Protein AF-A0A0M3JB71-F1 (afdb_monomer_lite)

Radius of gyration: 23.52 Å; chains: 1; bounding box: 77×30×54 Å

pLDDT: mean 71.46, std 18.16, range [31.09, 92.94]

Sequence (175 aa):
MFCFSTLTVLAIFLLNMTLLSSIHAIGSSQIPFEIIDSTHDIYQLIVRPESLTIFQVCVAVNIRNRQITAKVDSKSREESSNSTMKYVCKPFWEDGGLGLGLHRQEAGPWQTRIKLSGRNILAISTQVRMNYTDRQNPHHQLLYDYAVLRRYTPGTKYVCVKGADSGWFVLFEYQ

Structure (mmCIF, N/CA/C/O backbone):
data_AF-A0A0M3JB71-F1
#
_entry.id   AF-A0A0M3JB71-F1
#
loop_
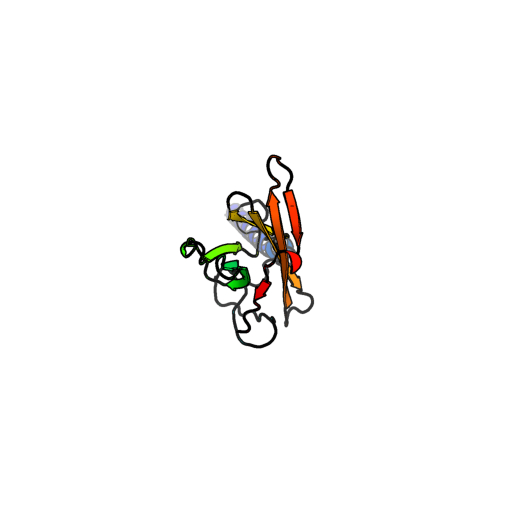_atom_site.group_PDB
_atom_site.id
_atom_site.type_symbol
_atom_site.label_atom_id
_atom_site.label_alt_id
_atom_site.label_comp_id
_atom_site.label_asym_id
_atom_site.label_entity_id
_atom_site.label_seq_id
_atom_site.pdbx_PDB_ins_code
_atom_site.Cartn_x
_atom_site.Cartn_y
_atom_site.Cartn_z
_atom_site.occupancy
_atom_site.B_iso_or_equiv
_atom_site.auth_seq_id
_atom_site.auth_comp_id
_atom_site.auth_asym_id
_atom_site.auth_atom_id
_atom_site.pdbx_PDB_model_num
ATOM 1 N N . MET A 1 1 ? 61.851 8.890 -23.350 1.00 61.34 1 MET A N 1
ATOM 2 C CA . MET A 1 1 ? 60.743 8.762 -24.328 1.00 61.34 1 MET A CA 1
ATOM 3 C C . MET A 1 1 ? 60.042 7.408 -24.245 1.00 61.34 1 MET A C 1
ATOM 5 O O . MET A 1 1 ? 58.827 7.409 -24.124 1.00 61.34 1 MET A O 1
ATOM 9 N N . PHE A 1 2 ? 60.766 6.281 -24.200 1.00 68.00 2 PHE A N 1
ATOM 10 C CA . PHE A 1 2 ? 60.169 4.936 -24.087 1.00 68.00 2 PHE A CA 1
ATOM 11 C C . PHE A 1 2 ? 59.303 4.702 -22.831 1.00 68.00 2 PHE A C 1
ATOM 13 O O . PHE A 1 2 ? 58.263 4.068 -22.923 1.00 68.00 2 PHE A O 1
ATOM 20 N N . CYS A 1 3 ? 59.670 5.250 -21.665 1.00 74.06 3 CYS A N 1
ATOM 21 C CA . CYS A 1 3 ? 58.869 5.064 -20.443 1.00 74.06 3 CYS A CA 1
ATOM 22 C C . CYS A 1 3 ? 57.497 5.753 -20.502 1.00 74.06 3 CYS A C 1
ATOM 24 O O . CYS A 1 3 ? 56.534 5.276 -19.913 1.00 74.06 3 CYS A O 1
ATOM 26 N N . PHE A 1 4 ? 57.397 6.876 -21.219 1.00 79.25 4 PHE A N 1
ATOM 27 C CA . PHE A 1 4 ? 56.120 7.566 -21.394 1.00 79.25 4 PHE A CA 1
ATOM 28 C C . PHE A 1 4 ? 55.218 6.808 -22.369 1.00 79.25 4 PHE A C 1
ATOM 30 O O . PHE A 1 4 ? 54.021 6.694 -22.117 1.00 79.25 4 PHE A O 1
ATOM 37 N N . SER A 1 5 ? 55.771 6.221 -23.437 1.00 82.62 5 SER A N 1
ATOM 38 C CA . SER A 1 5 ? 54.974 5.408 -24.360 1.00 82.62 5 SER A CA 1
ATOM 39 C C . SER A 1 5 ? 54.490 4.111 -23.706 1.00 82.62 5 SER A C 1
ATOM 41 O O . SER A 1 5 ? 53.326 3.760 -23.878 1.00 82.62 5 SER A O 1
ATOM 43 N N . THR A 1 6 ? 55.311 3.444 -22.88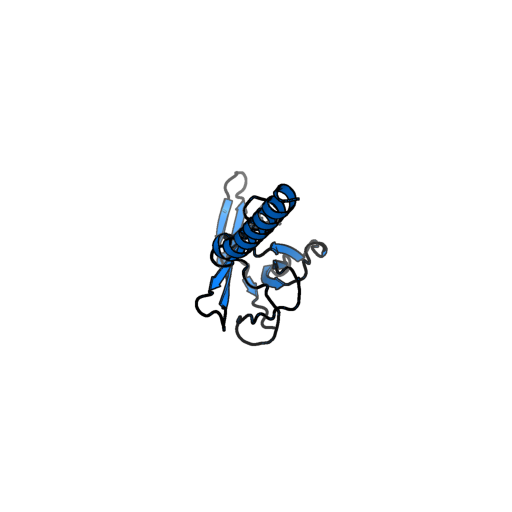6 1.00 86.06 6 THR A N 1
ATOM 44 C CA . THR A 1 6 ? 54.886 2.236 -22.154 1.00 86.06 6 THR A CA 1
ATOM 45 C C . THR A 1 6 ? 53.811 2.529 -21.108 1.00 86.06 6 THR A C 1
ATOM 47 O O . THR A 1 6 ? 52.832 1.789 -21.033 1.00 86.06 6 THR A O 1
ATOM 50 N N . LEU A 1 7 ? 53.929 3.631 -20.358 1.00 87.25 7 LEU A N 1
ATOM 51 C CA . LEU A 1 7 ? 52.885 4.089 -19.430 1.00 87.25 7 LEU A CA 1
ATOM 52 C C . LEU A 1 7 ? 51.566 4.390 -20.152 1.00 87.25 7 LEU A C 1
ATOM 54 O O . LEU A 1 7 ? 50.502 4.007 -19.672 1.00 87.25 7 LEU A O 1
ATOM 58 N N . THR A 1 8 ? 51.633 5.026 -21.324 1.00 87.31 8 THR A N 1
ATOM 59 C CA . THR A 1 8 ? 50.436 5.354 -22.115 1.00 87.31 8 THR A CA 1
ATOM 60 C C . THR A 1 8 ? 49.732 4.090 -22.616 1.00 87.31 8 THR A C 1
ATOM 62 O O . THR A 1 8 ? 48.515 3.974 -22.501 1.00 87.31 8 THR A O 1
ATOM 65 N N . VAL A 1 9 ? 50.488 3.106 -23.113 1.00 91.69 9 VAL A N 1
ATOM 66 C CA . VAL A 1 9 ? 49.932 1.819 -23.565 1.00 91.69 9 VAL A CA 1
ATOM 67 C C . VAL A 1 9 ? 49.317 1.042 -22.401 1.00 91.69 9 VAL A C 1
ATOM 69 O O . VAL A 1 9 ? 48.222 0.503 -22.545 1.00 91.69 9 VAL A O 1
ATOM 72 N N . LEU A 1 10 ? 49.968 1.033 -21.233 1.00 91.19 10 LEU A N 1
ATOM 73 C CA . LEU A 1 10 ? 49.429 0.397 -20.030 1.00 91.19 10 LEU A CA 1
ATOM 74 C C . LEU A 1 10 ? 48.121 1.066 -19.580 1.00 91.19 10 LEU A C 1
ATOM 76 O O . LEU A 1 10 ? 47.158 0.373 -19.266 1.00 91.19 10 LEU A O 1
ATOM 80 N N . ALA A 1 11 ? 48.058 2.401 -19.602 1.00 89.38 11 ALA A N 1
ATOM 81 C CA . ALA A 1 11 ? 46.851 3.148 -19.256 1.00 89.38 11 ALA A CA 1
ATOM 82 C C . ALA A 1 11 ? 45.689 2.844 -20.218 1.00 89.38 11 ALA A C 1
ATOM 84 O O . ALA A 1 11 ? 44.576 2.582 -19.767 1.00 89.38 11 ALA A O 1
ATOM 85 N N . ILE A 1 12 ? 45.948 2.805 -21.530 1.00 89.06 12 ILE A N 1
ATOM 86 C CA . ILE A 1 12 ? 44.937 2.441 -22.538 1.00 89.06 12 ILE A CA 1
ATOM 87 C C . ILE A 1 12 ? 44.478 0.990 -22.351 1.00 89.06 12 ILE A C 1
ATOM 89 O O . ILE A 1 12 ? 43.286 0.706 -22.443 1.00 89.06 12 ILE A O 1
ATOM 93 N N . PHE A 1 13 ? 45.398 0.070 -22.056 1.00 91.62 13 PHE A N 1
ATOM 94 C CA . PHE A 1 13 ? 45.061 -1.328 -21.802 1.00 91.62 13 PHE A CA 1
ATOM 95 C C . 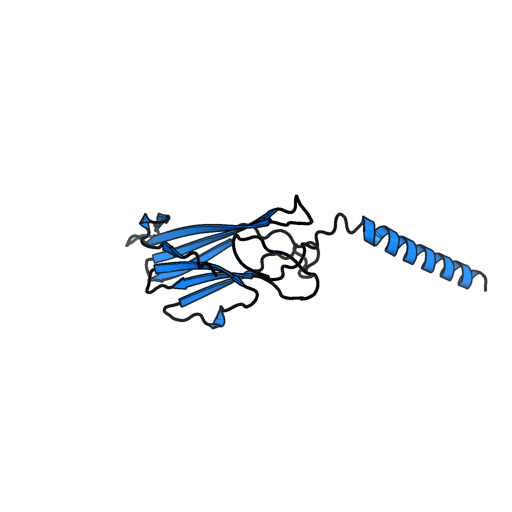PHE A 1 13 ? 44.183 -1.483 -20.554 1.00 91.62 13 PHE A C 1
ATOM 97 O O . PHE A 1 13 ? 43.162 -2.164 -20.606 1.00 91.62 13 PHE A O 1
ATOM 104 N N . LEU A 1 14 ? 44.520 -0.800 -19.455 1.00 87.19 14 LEU A N 1
ATOM 105 C CA . LEU A 1 14 ? 43.723 -0.807 -18.225 1.00 87.19 14 LEU A CA 1
ATOM 106 C C . LEU A 1 14 ? 42.339 -0.181 -18.433 1.00 87.19 14 LEU A C 1
ATOM 108 O O . LEU A 1 14 ? 41.349 -0.739 -17.964 1.00 87.19 14 LEU A O 1
ATOM 112 N N . LEU A 1 15 ? 42.239 0.926 -19.173 1.00 83.81 15 LEU A N 1
ATOM 113 C CA . LEU A 1 15 ? 40.953 1.536 -19.526 1.00 83.81 15 LEU A CA 1
ATOM 114 C C . LEU A 1 15 ? 40.094 0.598 -20.384 1.00 83.81 15 LEU A C 1
ATOM 116 O O . LEU A 1 15 ? 38.917 0.413 -20.084 1.00 83.81 15 LEU A O 1
ATOM 120 N N . ASN A 1 16 ? 40.678 -0.056 -21.391 1.00 82.38 16 ASN A N 1
ATOM 121 C CA . ASN A 1 16 ? 39.968 -1.035 -22.219 1.00 82.38 16 ASN A CA 1
ATOM 122 C C . ASN A 1 16 ? 39.534 -2.267 -21.420 1.00 82.38 16 ASN A C 1
ATOM 124 O O . ASN A 1 16 ? 38.415 -2.735 -21.591 1.00 82.38 16 ASN A O 1
ATOM 128 N N . MET A 1 17 ? 40.367 -2.763 -20.503 1.00 80.50 17 MET A N 1
ATOM 129 C CA . MET A 1 17 ? 39.986 -3.852 -19.601 1.00 80.50 17 MET A CA 1
ATOM 130 C C . MET A 1 17 ? 38.888 -3.425 -18.625 1.00 80.50 17 MET A C 1
ATOM 132 O O . MET A 1 17 ? 38.002 -4.220 -18.330 1.00 80.50 17 MET A O 1
ATOM 136 N N . THR A 1 18 ? 38.890 -2.172 -18.165 1.00 76.06 18 THR A N 1
ATOM 137 C CA . THR A 1 18 ? 37.818 -1.604 -17.330 1.00 76.06 18 THR A CA 1
ATOM 138 C C . THR A 1 18 ? 36.510 -1.481 -18.120 1.00 76.06 18 THR A C 1
ATOM 140 O O . THR A 1 18 ? 35.450 -1.786 -17.590 1.00 76.06 18 THR A O 1
ATOM 143 N N . LEU A 1 19 ? 36.573 -1.120 -19.405 1.00 69.69 19 LEU A N 1
ATOM 144 C CA . LEU A 1 19 ? 35.422 -1.093 -20.318 1.00 69.69 19 LEU A CA 1
ATOM 145 C C . LEU A 1 19 ? 34.906 -2.497 -20.684 1.00 69.69 19 LEU A C 1
ATOM 147 O O . LEU A 1 19 ? 33.700 -2.704 -20.753 1.00 69.69 19 LEU A O 1
ATOM 151 N N . LEU A 1 20 ? 35.787 -3.481 -20.895 1.00 67.88 20 LEU A N 1
ATOM 152 C CA . LEU A 1 20 ? 35.378 -4.868 -21.161 1.00 67.88 20 LEU A CA 1
ATOM 153 C C . LEU A 1 20 ? 34.810 -5.552 -19.911 1.00 67.88 20 LEU A C 1
ATOM 155 O O . LEU A 1 20 ? 33.864 -6.340 -20.003 1.00 67.88 20 LEU A O 1
ATOM 159 N N . SER A 1 21 ? 35.395 -5.261 -18.747 1.00 63.91 21 SER A N 1
ATOM 160 C CA . SER A 1 21 ? 34.939 -5.796 -17.466 1.00 63.91 21 SER A CA 1
ATOM 161 C C . SER A 1 21 ? 33.730 -5.056 -16.921 1.00 63.91 21 SER A C 1
ATOM 163 O O . SER A 1 21 ? 32.959 -5.694 -16.228 1.00 63.91 21 SER A O 1
ATOM 165 N N . SER A 1 22 ? 33.470 -3.788 -17.251 1.00 57.88 22 SER A N 1
ATOM 166 C CA . SER A 1 22 ? 32.246 -3.117 -16.793 1.00 57.88 22 SER A CA 1
ATOM 167 C C . SER A 1 22 ? 30.996 -3.822 -17.322 1.00 57.88 22 SER A C 1
ATOM 169 O O . SER A 1 22 ? 30.043 -4.006 -16.578 1.00 57.88 22 SER A O 1
ATOM 171 N N . ILE A 1 23 ? 31.034 -4.343 -18.549 1.00 52.41 23 ILE A N 1
ATOM 172 C CA . ILE A 1 23 ? 29.910 -5.070 -19.156 1.00 52.41 23 ILE A CA 1
ATOM 173 C C . ILE A 1 23 ? 29.701 -6.462 -18.513 1.00 52.41 23 ILE A C 1
ATOM 175 O O . ILE A 1 23 ? 28.588 -6.977 -18.529 1.00 52.41 23 ILE A O 1
ATOM 179 N N . HIS A 1 24 ? 30.741 -7.066 -17.920 1.00 46.97 24 HIS A N 1
ATOM 180 C CA . HIS A 1 24 ? 30.679 -8.415 -17.324 1.00 46.97 24 HIS A CA 1
ATOM 181 C C . HIS A 1 24 ? 30.674 -8.436 -15.782 1.00 46.97 24 HIS A C 1
ATOM 183 O O . HIS A 1 24 ? 30.155 -9.378 -15.189 1.00 46.97 24 HIS A O 1
ATOM 189 N N . ALA A 1 25 ? 31.224 -7.413 -15.123 1.00 42.84 25 ALA A N 1
ATOM 190 C CA . ALA A 1 25 ? 31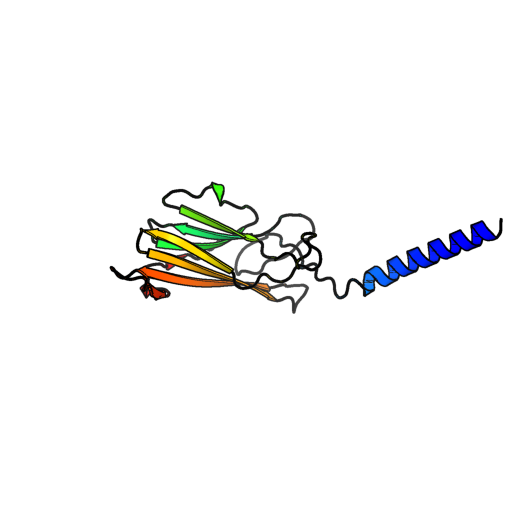.173 -7.191 -13.677 1.00 42.84 25 ALA A CA 1
ATOM 191 C C . ALA A 1 25 ? 29.843 -6.547 -13.263 1.00 42.84 25 ALA A C 1
ATOM 193 O O . ALA A 1 25 ? 29.351 -6.802 -12.166 1.00 42.84 25 ALA A O 1
ATOM 194 N N . ILE A 1 26 ? 29.209 -5.793 -14.170 1.00 47.25 26 ILE A N 1
ATOM 195 C CA . ILE A 1 26 ? 27.773 -5.510 -14.119 1.00 47.25 26 ILE A CA 1
ATOM 196 C C . ILE A 1 26 ? 27.073 -6.748 -14.693 1.00 47.25 26 ILE A C 1
ATOM 198 O O . ILE A 1 26 ? 26.586 -6.757 -15.822 1.00 47.25 26 ILE A O 1
ATOM 202 N N . GLY A 1 27 ? 27.092 -7.849 -13.937 1.00 38.62 27 GLY A N 1
ATOM 203 C CA . GLY A 1 27 ? 26.291 -9.026 -14.264 1.00 38.62 27 GLY A CA 1
ATOM 204 C C . GLY A 1 27 ? 24.847 -8.610 -14.547 1.00 38.62 27 GLY A C 1
ATOM 205 O O . GLY A 1 27 ? 24.366 -7.679 -13.906 1.00 38.62 27 GLY A O 1
ATOM 206 N N . SER A 1 28 ? 24.211 -9.264 -15.537 1.00 37.31 28 SER A N 1
ATOM 207 C CA . SER A 1 28 ? 22.815 -9.083 -15.980 1.00 37.31 28 SER A CA 1
ATOM 208 C C . SER A 1 28 ? 22.180 -7.821 -15.410 1.00 37.31 28 SER A C 1
ATOM 210 O O . SER A 1 28 ? 21.568 -7.929 -14.352 1.00 37.31 28 SER A O 1
ATOM 212 N N . SER A 1 29 ? 22.361 -6.674 -16.081 1.00 38.69 29 SER A N 1
ATOM 213 C CA . SER A 1 29 ? 21.773 -5.376 -15.725 1.00 38.69 29 SER A CA 1
ATOM 214 C C . SER A 1 29 ? 20.499 -5.546 -14.893 1.00 38.69 29 SER A C 1
ATOM 216 O O . SER A 1 29 ? 19.409 -5.746 -15.424 1.00 38.69 29 SER A O 1
ATOM 218 N N . GLN A 1 30 ? 20.648 -5.502 -13.567 1.00 41.91 30 GLN A N 1
ATOM 219 C CA . GLN A 1 30 ? 19.536 -5.394 -12.628 1.00 41.91 30 GLN A CA 1
ATOM 220 C C . GLN A 1 30 ? 19.134 -3.921 -12.543 1.00 41.91 30 GLN A C 1
ATOM 222 O O . GLN A 1 30 ? 18.874 -3.395 -11.467 1.00 41.91 30 GLN A O 1
ATOM 227 N N . ILE A 1 31 ? 19.166 -3.224 -13.680 1.00 42.03 31 ILE A N 1
ATOM 228 C CA . ILE A 1 31 ? 18.457 -1.974 -13.860 1.00 42.03 31 ILE A CA 1
ATOM 229 C C . ILE A 1 31 ? 17.083 -2.430 -14.340 1.00 42.03 31 ILE A C 1
ATOM 231 O O . ILE A 1 31 ? 16.912 -2.689 -15.535 1.00 42.03 31 ILE A O 1
ATOM 235 N N . PRO A 1 32 ? 16.127 -2.655 -13.425 1.00 41.88 32 PRO A N 1
ATOM 236 C CA . PRO A 1 32 ? 14.762 -2.875 -13.839 1.00 41.88 32 PRO A CA 1
ATOM 237 C C . PRO A 1 32 ? 14.342 -1.654 -14.645 1.00 41.88 32 PRO A C 1
ATOM 239 O O . PRO A 1 32 ? 14.629 -0.512 -14.280 1.00 41.88 32 PRO A O 1
ATOM 242 N N . PHE A 1 33 ? 13.732 -1.917 -15.785 1.00 44.22 33 PHE A N 1
ATOM 243 C CA . PHE A 1 33 ? 13.268 -0.875 -16.674 1.00 44.22 33 PHE A CA 1
ATOM 244 C C . PHE A 1 33 ? 12.304 0.045 -15.903 1.00 44.22 33 PHE A C 1
ATOM 246 O O . PHE A 1 33 ? 11.419 -0.403 -15.168 1.00 44.22 33 PHE A O 1
ATOM 253 N N . GLU A 1 34 ? 12.539 1.350 -15.994 1.00 40.66 34 GLU A N 1
ATOM 254 C CA . GLU A 1 34 ? 11.723 2.338 -15.299 1.00 40.66 34 GLU A CA 1
ATOM 255 C C . GLU A 1 34 ? 10.415 2.517 -16.069 1.00 40.66 34 GLU A C 1
ATOM 257 O O . GLU A 1 34 ? 10.415 2.747 -17.270 1.00 40.66 34 GLU A O 1
ATOM 262 N N . ILE A 1 35 ? 9.305 2.321 -15.363 1.00 46.53 35 ILE A N 1
ATOM 263 C CA . ILE A 1 35 ? 7.925 2.310 -15.858 1.00 46.53 35 ILE A CA 1
ATOM 264 C C . ILE A 1 35 ? 7.630 3.563 -16.704 1.00 46.53 35 ILE A C 1
ATOM 266 O O . ILE A 1 35 ? 8.109 4.641 -16.392 1.00 46.53 35 ILE A O 1
ATOM 270 N N . ILE A 1 36 ? 6.816 3.466 -17.755 1.00 39.97 36 ILE A N 1
ATOM 271 C CA . ILE A 1 36 ? 6.124 4.635 -18.318 1.00 39.97 36 ILE A CA 1
ATOM 272 C C . ILE A 1 36 ? 4.649 4.271 -18.448 1.00 39.97 36 ILE A C 1
ATOM 274 O O . ILE A 1 36 ? 4.294 3.132 -18.727 1.00 39.97 36 ILE A O 1
ATOM 278 N N . ASP A 1 37 ? 3.790 5.232 -18.146 1.00 41.91 37 ASP A N 1
ATOM 279 C CA . ASP A 1 37 ? 2.348 5.106 -18.285 1.00 41.91 37 ASP A CA 1
ATOM 280 C C . ASP A 1 37 ? 1.961 5.208 -19.767 1.00 41.91 37 ASP A C 1
ATOM 282 O O . ASP A 1 37 ? 2.226 6.225 -20.414 1.00 41.91 37 ASP A O 1
ATOM 286 N N . SER A 1 38 ? 1.327 4.164 -20.303 1.00 34.03 38 SER A N 1
ATOM 287 C CA . SER A 1 38 ? 0.380 4.344 -21.398 1.00 34.03 38 SER A CA 1
ATOM 288 C C . SER A 1 38 ? -0.666 3.230 -21.444 1.00 34.03 38 SER A C 1
ATOM 290 O O . SER A 1 38 ? -0.362 2.095 -21.810 1.00 34.03 38 SER A O 1
ATOM 292 N N . THR A 1 39 ? -1.901 3.665 -21.188 1.00 32.44 39 THR A N 1
ATOM 293 C CA . THR A 1 39 ? -3.178 3.248 -21.791 1.00 32.44 39 THR A CA 1
ATOM 294 C C . THR A 1 39 ? -3.759 1.877 -21.448 1.00 32.44 39 THR A C 1
ATOM 296 O O . THR A 1 39 ? -3.301 0.861 -21.950 1.00 32.44 39 THR A O 1
ATOM 299 N N . HIS A 1 40 ? -4.866 1.974 -20.700 1.00 37.12 40 HIS A N 1
ATOM 300 C CA . HIS A 1 40 ? -6.141 1.251 -20.781 1.00 37.12 40 HIS A CA 1
ATOM 301 C C . HIS A 1 40 ? -6.144 -0.281 -20.874 1.00 37.12 40 HIS A C 1
ATOM 303 O O . HIS A 1 40 ? -5.593 -0.891 -21.781 1.00 37.12 40 HIS A O 1
ATOM 309 N N . ASP A 1 41 ? -6.968 -0.834 -19.981 1.00 39.94 41 ASP A N 1
ATOM 310 C CA . ASP A 1 41 ? -7.533 -2.178 -19.997 1.00 39.94 41 ASP A CA 1
ATOM 311 C C . ASP A 1 41 ? -6.536 -3.310 -19.701 1.00 39.94 41 ASP A C 1
ATOM 313 O O . ASP A 1 41 ? -5.810 -3.793 -20.561 1.00 39.94 41 ASP A O 1
ATOM 317 N N . ILE A 1 42 ? -6.602 -3.802 -18.450 1.00 35.25 42 ILE A N 1
ATOM 318 C CA . ILE A 1 42 ? -5.711 -4.797 -17.818 1.00 35.25 42 ILE A CA 1
ATOM 319 C C . ILE A 1 42 ? -4.390 -4.137 -17.384 1.00 35.25 42 ILE A C 1
ATOM 321 O O . ILE A 1 42 ? -3.816 -3.355 -18.124 1.00 35.25 42 ILE A O 1
ATOM 325 N N . TYR A 1 43 ? -3.897 -4.415 -16.167 1.00 41.28 43 TYR A N 1
ATOM 326 C CA . TYR A 1 43 ? -2.622 -3.876 -15.653 1.00 41.28 43 TYR A CA 1
ATOM 327 C C . TYR A 1 43 ? -1.404 -4.430 -16.441 1.00 41.28 43 TYR A C 1
ATOM 329 O O . TYR A 1 43 ? -0.570 -5.146 -15.891 1.00 41.28 43 TYR A O 1
ATOM 337 N N . GLN A 1 44 ? -1.306 -4.159 -17.742 1.00 34.31 44 GLN A N 1
ATOM 338 C CA . GLN A 1 44 ? -0.112 -4.345 -18.559 1.00 34.31 44 GLN A CA 1
ATOM 339 C C . GLN A 1 44 ? 0.561 -2.979 -18.692 1.00 34.31 44 GLN A C 1
ATOM 341 O O . GLN A 1 44 ? 0.006 -2.039 -19.248 1.00 34.31 44 GLN A O 1
ATOM 346 N N . LEU A 1 45 ? 1.744 -2.855 -18.096 1.00 43.66 45 LEU A N 1
ATOM 347 C CA . LEU A 1 45 ? 2.448 -1.590 -17.921 1.00 43.66 45 LEU A CA 1
ATOM 348 C C . LEU A 1 45 ? 3.615 -1.552 -18.921 1.00 43.66 45 LEU A C 1
ATOM 350 O O . LEU A 1 45 ? 4.644 -2.191 -18.700 1.00 43.66 45 LEU A O 1
ATOM 354 N N . ILE A 1 46 ? 3.429 -0.872 -20.054 1.00 37.12 46 ILE A N 1
ATOM 355 C CA . ILE A 1 46 ? 4.393 -0.842 -21.167 1.00 37.12 46 ILE A CA 1
ATOM 356 C C . ILE A 1 46 ? 5.453 0.234 -20.923 1.00 37.12 46 ILE A C 1
ATOM 358 O O . ILE A 1 46 ? 5.138 1.404 -20.755 1.00 37.12 46 ILE A O 1
ATOM 362 N N . VAL A 1 47 ? 6.731 -0.137 -20.968 1.00 38.47 47 VAL A N 1
ATOM 363 C CA . VAL A 1 47 ? 7.842 0.769 -20.645 1.00 38.47 47 VAL A CA 1
ATOM 364 C C . VAL A 1 47 ? 8.474 1.381 -21.896 1.00 38.47 47 VAL A C 1
ATOM 366 O O . VAL A 1 47 ? 8.882 0.663 -22.807 1.00 38.47 47 VAL A O 1
ATOM 369 N N . ARG A 1 48 ? 8.600 2.715 -21.923 1.00 37.38 48 ARG A N 1
ATOM 370 C CA . ARG A 1 48 ? 9.443 3.467 -22.872 1.00 37.38 48 ARG A CA 1
ATOM 371 C C . ARG A 1 48 ? 10.614 4.131 -22.123 1.00 37.38 48 ARG A C 1
ATOM 373 O O . ARG A 1 48 ? 10.512 4.325 -20.921 1.00 37.38 48 ARG A O 1
ATOM 380 N N . PRO A 1 49 ? 11.731 4.488 -22.777 1.00 38.84 49 PRO A N 1
ATOM 381 C CA . PRO A 1 49 ? 12.986 4.808 -22.084 1.00 38.84 49 PRO A CA 1
ATOM 382 C C . PRO A 1 49 ? 13.177 6.292 -21.708 1.00 38.84 49 PRO A C 1
ATOM 384 O O . PRO A 1 49 ? 14.282 6.679 -21.341 1.00 38.84 49 PRO A O 1
ATOM 387 N N . GLU A 1 50 ? 12.165 7.154 -21.848 1.00 36.28 50 GLU A N 1
ATOM 388 C CA . GLU A 1 50 ? 12.392 8.608 -21.960 1.00 36.28 50 GLU A CA 1
ATOM 389 C C . GLU A 1 50 ? 12.137 9.456 -20.697 1.00 36.28 50 GLU A C 1
ATOM 391 O O . GLU A 1 50 ? 12.385 10.660 -20.742 1.00 36.28 50 GLU A O 1
ATOM 396 N N . SER A 1 51 ? 11.713 8.902 -19.552 1.00 39.50 51 SER A N 1
ATOM 397 C CA . SER A 1 51 ? 11.478 9.725 -18.348 1.00 39.50 51 SER A CA 1
ATOM 398 C C . SER A 1 51 ? 11.972 9.116 -17.033 1.00 39.50 51 SER A C 1
ATOM 400 O O . SER A 1 51 ? 11.483 8.078 -16.601 1.00 39.50 51 SER A O 1
ATOM 402 N N . LEU A 1 52 ? 12.857 9.856 -16.348 1.00 49.62 52 LEU A N 1
ATOM 403 C CA . LEU A 1 52 ? 13.380 9.666 -14.977 1.00 49.62 52 LEU A CA 1
ATOM 404 C C . LEU A 1 52 ? 12.304 9.828 -13.874 1.00 49.62 52 LEU A C 1
ATOM 406 O O . LEU A 1 52 ? 12.533 10.456 -12.838 1.00 49.62 52 LEU A O 1
ATOM 410 N N . THR A 1 53 ? 11.080 9.356 -14.090 1.00 53.50 53 THR A N 1
ATOM 411 C CA . THR A 1 53 ? 10.010 9.472 -13.092 1.00 53.50 53 THR A CA 1
ATOM 412 C C . THR A 1 53 ? 10.070 8.297 -12.126 1.00 53.50 53 THR A C 1
ATOM 414 O O . THR A 1 53 ? 9.899 7.149 -12.523 1.00 53.50 53 THR A O 1
ATOM 417 N N . ILE A 1 54 ? 10.287 8.574 -10.838 1.00 60.25 54 ILE A N 1
ATOM 418 C CA . ILE A 1 54 ? 10.266 7.547 -9.791 1.00 60.25 54 ILE A CA 1
ATOM 419 C C . ILE A 1 54 ? 8.812 7.159 -9.523 1.00 60.25 54 ILE A C 1
ATOM 421 O O . ILE A 1 54 ? 8.046 7.932 -8.948 1.00 60.25 54 ILE A O 1
ATOM 425 N N . PHE A 1 55 ? 8.439 5.945 -9.913 1.00 70.19 55 PHE A N 1
ATOM 426 C CA . PHE A 1 55 ? 7.131 5.388 -9.591 1.00 70.19 55 PHE A CA 1
ATOM 427 C C . PHE A 1 55 ? 7.077 4.958 -8.131 1.00 70.19 55 PHE A C 1
ATOM 429 O O . PHE A 1 55 ? 8.079 4.550 -7.532 1.00 70.19 55 PHE A O 1
ATOM 436 N N . GLN A 1 56 ? 5.883 5.040 -7.555 1.00 77.81 56 GLN A N 1
ATOM 437 C CA . GLN A 1 56 ? 5.602 4.659 -6.181 1.00 77.81 56 GLN A CA 1
ATOM 438 C C . GLN A 1 56 ? 4.264 3.920 -6.111 1.00 77.81 56 GLN A C 1
ATOM 440 O O . GLN A 1 56 ? 3.331 4.197 -6.865 1.00 77.81 56 GLN A O 1
ATOM 445 N N . VAL A 1 57 ? 4.162 2.972 -5.186 1.00 80.62 57 VAL A N 1
ATOM 446 C CA . VAL A 1 57 ? 2.883 2.376 -4.807 1.00 80.62 57 VAL A CA 1
ATOM 447 C C . VAL A 1 57 ? 2.259 3.280 -3.761 1.00 80.62 57 VAL A C 1
ATOM 449 O O . VAL A 1 57 ? 2.805 3.438 -2.670 1.00 80.62 57 VAL A O 1
ATOM 452 N N . CYS A 1 58 ? 1.111 3.855 -4.088 1.00 84.44 58 CYS A N 1
ATOM 453 C CA . CYS A 1 58 ? 0.351 4.730 -3.217 1.00 84.44 58 CYS A CA 1
ATOM 454 C C . CYS A 1 58 ? -0.923 4.038 -2.740 1.00 84.44 58 CYS A C 1
ATOM 456 O O . CYS A 1 58 ? -1.710 3.513 -3.528 1.00 84.44 58 CYS A O 1
ATOM 458 N N . VAL A 1 59 ? -1.153 4.097 -1.434 1.00 87.75 59 VAL A N 1
ATOM 459 C CA . VAL A 1 59 ? -2.386 3.654 -0.795 1.00 87.75 59 VAL A CA 1
ATOM 460 C C . VAL A 1 59 ? -3.138 4.874 -0.285 1.00 87.75 59 VAL A C 1
ATOM 462 O O . VAL A 1 59 ? -2.641 5.617 0.562 1.00 87.75 59 VAL A O 1
ATOM 465 N N . ALA A 1 60 ? -4.344 5.069 -0.805 1.00 89.75 60 ALA A N 1
ATOM 466 C CA . ALA A 1 60 ? -5.295 6.069 -0.354 1.00 89.75 60 ALA A CA 1
ATOM 467 C C . ALA A 1 60 ? -6.343 5.409 0.546 1.00 89.75 60 ALA A C 1
ATOM 469 O O . ALA A 1 60 ? -6.947 4.398 0.190 1.00 89.75 60 ALA A O 1
ATOM 470 N N . VAL A 1 61 ? -6.571 5.985 1.722 1.00 90.75 61 VAL A N 1
ATOM 471 C CA . VAL A 1 61 ? -7.525 5.479 2.707 1.00 90.75 61 VAL A CA 1
ATOM 472 C C . VAL A 1 61 ? -8.517 6.567 3.060 1.00 90.75 61 VAL A C 1
ATOM 474 O O . VAL A 1 61 ? -8.170 7.562 3.699 1.00 90.75 61 VAL A O 1
ATOM 477 N N . ASN A 1 62 ? -9.771 6.338 2.688 1.00 91.62 62 ASN A N 1
ATOM 478 C CA . ASN A 1 62 ? -10.893 7.172 3.080 1.00 91.62 62 ASN A CA 1
ATOM 479 C C . ASN A 1 62 ? -11.501 6.622 4.369 1.00 91.62 62 ASN A C 1
ATOM 481 O O . ASN A 1 62 ? -12.224 5.623 4.371 1.00 91.62 62 ASN A O 1
ATOM 485 N N . ILE A 1 63 ? -11.228 7.300 5.477 1.00 90.50 63 ILE A N 1
ATOM 486 C CA . ILE A 1 63 ? -11.683 6.899 6.809 1.00 90.50 63 ILE A CA 1
ATOM 487 C C . ILE A 1 63 ? -13.201 7.052 6.942 1.00 90.50 63 ILE A C 1
ATOM 489 O O . ILE A 1 63 ? -13.844 6.229 7.594 1.00 90.50 63 ILE A O 1
ATOM 493 N N . ARG A 1 64 ? -13.785 8.074 6.303 1.00 89.81 64 ARG A N 1
ATOM 494 C CA . ARG A 1 64 ? -15.227 8.355 6.374 1.00 89.81 64 ARG A CA 1
ATOM 495 C C . ARG A 1 64 ? -16.040 7.253 5.701 1.00 89.81 64 ARG A C 1
ATOM 497 O O . ARG A 1 64 ? -17.024 6.792 6.272 1.00 89.81 64 ARG A O 1
ATOM 504 N N . ASN A 1 65 ? -15.594 6.815 4.527 1.00 91.00 65 ASN A N 1
ATOM 505 C CA . ASN A 1 65 ? -16.293 5.814 3.723 1.00 91.00 65 ASN A CA 1
ATOM 506 C C . ASN A 1 65 ? -15.781 4.384 3.956 1.00 91.00 65 ASN A C 1
ATOM 508 O O . ASN A 1 65 ? -16.342 3.450 3.397 1.00 91.00 65 ASN A O 1
ATOM 512 N N . ARG A 1 66 ? -14.732 4.210 4.775 1.00 91.19 66 ARG A N 1
ATOM 513 C CA . ARG A 1 66 ? -14.041 2.930 5.020 1.00 91.19 66 ARG A CA 1
ATOM 514 C C . ARG A 1 66 ? -13.524 2.266 3.739 1.00 91.19 66 ARG A C 1
ATOM 516 O O . ARG A 1 66 ? -13.636 1.052 3.564 1.00 91.19 66 ARG A O 1
ATOM 523 N N . GLN A 1 67 ? -12.954 3.084 2.859 1.00 91.69 67 GLN A N 1
ATOM 524 C CA . GLN A 1 67 ? -12.443 2.662 1.557 1.00 91.69 67 GLN A CA 1
ATOM 525 C C . GLN A 1 67 ? -10.922 2.668 1.542 1.00 91.69 67 GLN A C 1
ATOM 527 O O . GLN A 1 67 ? -10.290 3.563 2.110 1.00 91.69 67 GLN A O 1
ATOM 532 N N . ILE A 1 68 ? -10.359 1.681 0.857 1.00 90.19 68 ILE A N 1
ATOM 533 C CA . ILE A 1 68 ? -8.931 1.567 0.576 1.00 90.19 68 ILE A CA 1
ATOM 534 C C . ILE A 1 68 ? -8.779 1.503 -0.942 1.00 90.19 68 ILE A C 1
ATOM 536 O O . ILE A 1 68 ? -9.479 0.734 -1.597 1.00 90.19 68 ILE A O 1
ATOM 540 N N . THR A 1 69 ? -7.854 2.282 -1.485 1.00 88.12 69 THR A N 1
ATOM 541 C CA . THR A 1 69 ? -7.488 2.256 -2.902 1.00 88.12 69 THR A CA 1
ATOM 542 C C . THR A 1 69 ? -5.975 2.145 -2.984 1.00 88.12 69 THR A C 1
ATOM 544 O O . THR A 1 69 ? -5.269 2.962 -2.396 1.00 88.12 69 THR A O 1
ATOM 547 N N . ALA A 1 70 ? -5.469 1.134 -3.684 1.00 83.62 70 ALA A N 1
ATOM 548 C CA . ALA A 1 70 ? -4.042 0.949 -3.921 1.00 83.62 70 ALA A CA 1
ATOM 549 C C . ALA A 1 70 ? -3.763 1.146 -5.410 1.00 83.62 70 ALA A C 1
ATOM 551 O O . ALA A 1 70 ? -4.414 0.519 -6.245 1.00 83.62 70 ALA A O 1
ATOM 552 N N . LYS A 1 71 ? -2.818 2.025 -5.739 1.00 79.62 71 LYS A N 1
ATOM 553 C CA . LYS A 1 71 ? -2.464 2.332 -7.124 1.00 79.62 71 LYS A CA 1
ATOM 554 C C . LYS A 1 71 ? -0.983 2.622 -7.288 1.00 79.62 71 LYS A C 1
ATOM 556 O O . LYS A 1 71 ? -0.288 2.963 -6.334 1.00 79.62 71 LYS A O 1
ATOM 561 N N . VAL A 1 72 ? -0.529 2.512 -8.525 1.00 76.81 72 VAL A N 1
ATOM 562 C CA . VAL A 1 72 ? 0.800 2.939 -8.949 1.00 76.81 72 VAL A CA 1
ATOM 563 C C . VAL A 1 72 ? 0.692 4.384 -9.421 1.00 76.81 72 VAL A C 1
ATOM 565 O O . VAL A 1 72 ? -0.131 4.680 -10.280 1.00 76.81 72 VAL A O 1
ATOM 568 N N . ASP A 1 73 ? 1.468 5.290 -8.835 1.00 72.88 73 ASP A N 1
ATOM 569 C CA . ASP A 1 73 ? 1.475 6.711 -9.197 1.00 72.88 73 ASP A CA 1
ATOM 570 C C . ASP A 1 73 ? 2.929 7.207 -9.257 1.00 72.88 73 ASP A C 1
ATOM 572 O O . ASP A 1 73 ? 3.806 6.709 -8.548 1.00 72.88 73 ASP A O 1
ATOM 576 N N . SER A 1 74 ? 3.205 8.179 -10.122 1.00 68.62 74 SER A N 1
ATOM 577 C CA . SER A 1 74 ? 4.508 8.854 -10.200 1.00 68.62 74 SER A CA 1
ATOM 578 C C . SER A 1 74 ? 4.587 10.061 -9.263 1.00 68.62 74 SER A C 1
ATOM 580 O O . SER A 1 74 ? 5.666 10.604 -9.028 1.00 68.62 74 SER A O 1
ATOM 582 N N . LYS A 1 75 ? 3.448 10.492 -8.706 1.00 70.69 75 LYS A N 1
ATOM 583 C CA . LYS A 1 75 ? 3.366 11.617 -7.773 1.00 70.69 75 LYS A CA 1
ATOM 584 C C . LYS A 1 75 ? 2.958 11.143 -6.384 1.00 70.69 75 LYS A C 1
ATOM 586 O O . LYS A 1 75 ? 1.853 10.640 -6.187 1.00 70.69 75 LYS A O 1
ATOM 591 N N . SER A 1 76 ? 3.816 11.404 -5.398 1.00 73.62 76 SER A N 1
ATOM 592 C CA . SER A 1 76 ? 3.434 11.275 -3.992 1.00 73.62 76 SER A CA 1
ATOM 593 C C . SER A 1 76 ? 2.387 12.332 -3.642 1.00 73.62 76 SER A C 1
ATOM 595 O O . SER A 1 76 ? 2.564 13.520 -3.910 1.00 73.62 76 SER A O 1
ATOM 597 N N . ARG A 1 77 ? 1.285 11.892 -3.033 1.00 79.12 77 ARG A N 1
ATOM 598 C CA . ARG A 1 77 ? 0.232 12.769 -2.496 1.00 79.12 77 ARG A CA 1
ATOM 599 C C . ARG A 1 77 ? 0.193 12.743 -0.970 1.00 79.12 77 ARG A C 1
ATOM 601 O O . ARG A 1 77 ? -0.830 13.097 -0.387 1.00 79.12 77 ARG A O 1
ATOM 608 N N . GLU A 1 78 ? 1.272 12.319 -0.312 1.00 76.69 78 GLU A N 1
ATOM 609 C CA . GLU A 1 78 ? 1.322 12.188 1.152 1.00 76.69 78 GLU A CA 1
ATOM 610 C C . GLU A 1 78 ? 0.963 13.492 1.874 1.00 76.69 78 GLU A C 1
ATOM 612 O O . GLU A 1 78 ? 0.190 13.467 2.834 1.00 76.69 78 GLU A O 1
ATOM 617 N N . GLU A 1 79 ? 1.414 14.631 1.345 1.00 75.94 79 GLU A N 1
ATOM 618 C CA . GLU A 1 79 ? 1.120 15.976 1.862 1.00 75.94 79 GLU A CA 1
ATOM 619 C C . GLU A 1 79 ? -0.374 16.343 1.809 1.00 75.94 79 GLU A C 1
ATOM 621 O O . GLU A 1 79 ? -0.839 17.173 2.585 1.00 75.94 79 GLU A O 1
ATOM 626 N N . SER A 1 80 ? -1.164 15.686 0.952 1.00 81.19 80 SER A N 1
ATOM 627 C CA . SER A 1 80 ? -2.620 15.891 0.869 1.00 81.19 80 SER A CA 1
ATOM 628 C C . SER A 1 80 ? -3.413 15.123 1.939 1.00 81.19 80 SER A C 1
ATOM 630 O O . SER A 1 80 ? -4.648 15.156 1.961 1.00 81.19 80 SER A O 1
ATOM 632 N N . SER A 1 81 ? -2.722 14.425 2.846 1.00 80.81 81 SER A N 1
ATOM 633 C CA . SER A 1 81 ? -3.342 13.691 3.948 1.00 80.81 81 SER A CA 1
ATOM 634 C C . SER A 1 81 ? -4.044 14.631 4.930 1.00 80.81 81 SER A C 1
ATOM 636 O O . SER A 1 81 ? -3.416 15.434 5.613 1.00 80.81 81 SER A O 1
ATOM 638 N N . ASN A 1 82 ? -5.352 14.460 5.098 1.00 85.12 82 ASN A N 1
ATOM 639 C CA . ASN A 1 82 ? -6.167 15.206 6.056 1.00 85.12 82 ASN A CA 1
ATOM 640 C C . ASN A 1 82 ? -6.777 14.265 7.121 1.00 85.12 82 ASN A C 1
ATOM 642 O O . ASN A 1 82 ? -6.295 13.149 7.334 1.00 85.12 82 ASN A O 1
ATOM 646 N N . SER A 1 83 ? -7.780 14.719 7.878 1.00 81.56 83 SER A N 1
ATOM 647 C CA . SER A 1 83 ? -8.442 13.906 8.915 1.00 81.56 83 SER A CA 1
ATOM 648 C C . SER A 1 83 ? -9.312 12.775 8.351 1.00 81.56 83 SER A C 1
ATOM 650 O O . SER A 1 83 ? -9.560 11.792 9.043 1.00 81.56 83 SER A O 1
ATOM 652 N N . THR A 1 84 ? -9.759 12.899 7.101 1.00 87.62 84 THR A N 1
ATOM 653 C CA . THR A 1 84 ? -10.682 11.970 6.428 1.00 87.62 84 THR A CA 1
ATOM 654 C C . THR A 1 84 ? -10.010 11.097 5.373 1.00 87.62 84 THR A C 1
ATOM 656 O O . THR A 1 84 ? -10.467 9.984 5.135 1.00 87.62 84 THR A O 1
ATOM 659 N N . MET A 1 85 ? -8.923 11.582 4.778 1.00 88.88 85 MET A N 1
ATOM 660 C CA . MET A 1 85 ? -8.161 10.941 3.715 1.00 88.88 85 MET A CA 1
ATOM 661 C C . MET A 1 85 ? -6.708 10.826 4.139 1.00 88.88 85 MET A C 1
ATOM 663 O O . MET A 1 85 ? -6.091 11.818 4.526 1.00 88.88 85 MET A O 1
ATOM 667 N N . LYS A 1 86 ? -6.157 9.620 4.056 1.00 89.81 86 LYS A N 1
ATOM 668 C CA . LYS A 1 86 ? -4.743 9.352 4.313 1.00 89.81 86 LYS A CA 1
ATOM 669 C C . LYS A 1 86 ? -4.108 8.770 3.067 1.00 89.81 86 LYS A C 1
ATOM 671 O O . LYS A 1 86 ? -4.648 7.822 2.509 1.00 89.81 86 LYS A O 1
ATOM 676 N N . TYR A 1 87 ? -2.971 9.322 2.672 1.00 88.44 87 TYR A N 1
ATOM 677 C CA . TYR A 1 87 ? -2.165 8.820 1.571 1.00 88.44 87 TYR A CA 1
ATOM 678 C C . TYR A 1 87 ? -0.830 8.344 2.123 1.00 88.44 87 TYR A C 1
ATOM 680 O O . TYR A 1 87 ? -0.216 9.041 2.928 1.00 88.44 87 TYR A O 1
ATOM 688 N N . VAL A 1 88 ? -0.407 7.155 1.709 1.00 86.56 88 VAL A N 1
ATOM 689 C CA . VAL A 1 88 ? 0.911 6.604 2.029 1.00 86.56 88 VAL A CA 1
ATOM 690 C C . VAL A 1 88 ? 1.503 6.046 0.752 1.00 86.56 88 VAL A C 1
ATOM 692 O O . VAL A 1 88 ? 0.884 5.185 0.128 1.00 86.56 88 VAL A O 1
ATOM 695 N N . CYS A 1 89 ? 2.671 6.540 0.361 1.00 84.12 89 CYS A N 1
ATOM 696 C CA . CYS A 1 89 ? 3.347 6.150 -0.863 1.00 84.12 89 CYS A CA 1
ATOM 697 C C . CYS A 1 89 ? 4.724 5.572 -0.537 1.00 84.12 89 CYS A C 1
ATOM 699 O O . CYS A 1 89 ? 5.456 6.061 0.321 1.00 84.12 89 CYS A O 1
ATOM 701 N N . LYS A 1 90 ? 5.087 4.490 -1.217 1.00 78.06 90 LYS A N 1
ATOM 702 C CA . LYS A 1 90 ? 6.386 3.834 -1.054 1.00 78.06 90 LYS A CA 1
ATOM 703 C C . LYS A 1 90 ? 6.997 3.569 -2.426 1.00 78.06 90 LYS A C 1
ATOM 705 O O . LYS A 1 90 ? 6.268 3.158 -3.332 1.00 78.06 90 LYS A O 1
ATOM 710 N N . PRO A 1 91 ? 8.308 3.791 -2.604 1.00 74.56 91 PRO A N 1
ATOM 711 C CA . PRO A 1 91 ? 8.977 3.448 -3.852 1.00 74.56 91 PRO A CA 1
ATOM 712 C C . PRO A 1 91 ? 8.899 1.937 -4.117 1.00 74.56 91 PRO A C 1
ATOM 714 O O . PRO A 1 91 ? 8.840 1.138 -3.186 1.00 74.56 91 PRO A O 1
ATOM 717 N N . PHE A 1 92 ? 8.914 1.556 -5.398 1.00 70.69 92 PHE A N 1
ATOM 718 C CA . PHE A 1 92 ? 8.925 0.148 -5.841 1.00 70.69 92 PHE A CA 1
ATOM 719 C C . PHE A 1 92 ? 10.192 -0.619 -5.471 1.00 70.69 92 PHE A C 1
ATOM 721 O O . PHE A 1 92 ? 10.196 -1.848 -5.472 1.00 70.69 92 PHE A O 1
ATOM 728 N N . TRP A 1 93 ? 11.267 0.117 -5.220 1.00 68.56 93 TRP A N 1
ATOM 729 C CA . TRP A 1 93 ? 12.609 -0.409 -5.072 1.00 68.56 93 TRP A CA 1
ATOM 730 C C . TRP A 1 93 ? 13.129 -0.055 -3.695 1.00 68.56 93 TRP A C 1
ATOM 732 O O . TRP A 1 93 ? 12.995 1.090 -3.253 1.00 68.56 93 TRP A O 1
ATOM 742 N N . GLU A 1 94 ? 13.761 -1.026 -3.052 1.00 65.44 94 GLU A N 1
ATOM 743 C CA . GLU A 1 94 ? 14.628 -0.748 -1.918 1.00 65.44 94 GLU A CA 1
ATOM 744 C C . GLU A 1 94 ? 16.050 -0.524 -2.435 1.00 65.44 94 GLU A C 1
ATOM 746 O O . GLU A 1 94 ? 16.506 -1.166 -3.389 1.00 65.44 94 GLU A O 1
ATOM 751 N N . ASP A 1 95 ? 16.742 0.443 -1.835 1.00 62.47 95 ASP A N 1
ATOM 752 C CA . ASP A 1 95 ? 18.165 0.618 -2.092 1.00 62.47 95 ASP A CA 1
ATOM 753 C C . ASP A 1 95 ? 18.897 -0.615 -1.550 1.00 62.47 95 ASP A C 1
ATOM 755 O O . ASP A 1 95 ? 18.644 -1.031 -0.418 1.00 62.47 95 ASP A O 1
ATOM 759 N N . GLY A 1 96 ? 19.797 -1.198 -2.344 1.00 59.16 96 GLY A N 1
ATOM 760 C CA . GLY A 1 96 ? 20.560 -2.408 -2.017 1.00 59.16 96 GLY A CA 1
ATOM 761 C C . GLY A 1 96 ? 21.581 -2.239 -0.881 1.00 59.16 96 GLY A C 1
ATOM 762 O O . GLY A 1 96 ? 22.598 -2.926 -0.864 1.00 59.16 96 GLY A O 1
ATOM 763 N N . GLY A 1 97 ? 21.344 -1.315 0.055 1.00 55.19 97 GLY A N 1
ATOM 764 C CA . GLY A 1 97 ? 22.130 -1.093 1.269 1.00 55.19 97 GLY A CA 1
ATOM 765 C C . GLY A 1 97 ? 23.214 -0.019 1.167 1.00 55.19 97 GLY A C 1
ATOM 766 O O . GLY A 1 97 ? 23.779 0.345 2.195 1.00 55.19 97 GLY A O 1
ATOM 767 N N . LEU A 1 98 ? 23.495 0.517 -0.027 1.00 57.06 98 LEU A N 1
ATOM 768 C CA . LEU A 1 98 ? 24.571 1.499 -0.228 1.00 57.06 98 LEU A CA 1
ATOM 769 C C . LEU A 1 98 ? 24.085 2.941 -0.423 1.00 57.06 98 LEU A C 1
ATOM 771 O O . LEU A 1 98 ? 24.914 3.846 -0.418 1.00 57.06 98 LEU A O 1
ATOM 775 N N . GLY A 1 99 ? 22.780 3.191 -0.571 1.00 54.31 99 GLY A N 1
ATOM 776 C CA . GLY A 1 99 ? 22.251 4.559 -0.705 1.00 54.31 99 GLY A CA 1
ATOM 777 C C . GLY A 1 99 ? 22.576 5.219 -2.054 1.00 54.31 99 GLY A C 1
ATOM 778 O O . GLY A 1 99 ? 22.321 6.408 -2.238 1.00 54.31 99 GLY A O 1
ATOM 779 N N . LEU A 1 100 ? 23.193 4.469 -2.973 1.00 55.88 100 LEU A N 1
ATOM 780 C CA . LEU A 1 100 ? 23.664 4.930 -4.282 1.00 55.88 100 LEU A CA 1
ATOM 781 C C . LEU A 1 100 ? 22.727 4.498 -5.418 1.00 55.88 100 LEU A C 1
ATOM 783 O O . LEU A 1 100 ? 23.018 4.764 -6.582 1.00 55.88 100 LEU A O 1
ATOM 787 N N . GLY A 1 101 ? 21.633 3.788 -5.112 1.00 52.69 101 GLY A N 1
ATOM 788 C CA . GLY A 1 101 ? 20.709 3.259 -6.118 1.00 52.69 101 GLY A CA 1
ATOM 789 C C . GLY A 1 101 ? 21.308 2.199 -7.055 1.00 52.69 101 GLY A C 1
ATOM 790 O O . GLY A 1 101 ? 20.653 1.813 -8.022 1.00 52.69 101 GLY A O 1
ATOM 791 N N . LEU A 1 102 ? 22.526 1.724 -6.781 1.00 49.31 102 LEU A N 1
ATOM 792 C CA . LEU A 1 102 ? 23.148 0.590 -7.460 1.00 49.31 102 LEU A CA 1
ATOM 793 C C . LEU A 1 102 ? 22.634 -0.703 -6.815 1.00 49.31 102 LEU A C 1
ATOM 795 O O . LEU A 1 102 ? 22.574 -0.792 -5.592 1.00 49.31 102 LEU A O 1
ATOM 799 N N . HIS A 1 103 ? 22.283 -1.704 -7.630 1.00 56.53 103 HIS A N 1
ATOM 800 C CA . HIS A 1 103 ? 21.787 -3.005 -7.153 1.00 56.53 103 HIS A CA 1
ATOM 801 C C . HIS A 1 103 ? 20.426 -2.925 -6.425 1.00 56.53 103 HIS A C 1
ATOM 803 O O . HIS A 1 103 ? 20.255 -3.439 -5.320 1.00 56.53 103 HIS A O 1
ATOM 809 N N . ARG A 1 104 ? 19.447 -2.254 -7.054 1.00 59.66 104 ARG A N 1
ATOM 810 C CA . ARG A 1 104 ? 18.061 -2.189 -6.561 1.00 59.66 104 ARG A CA 1
ATOM 811 C C . ARG A 1 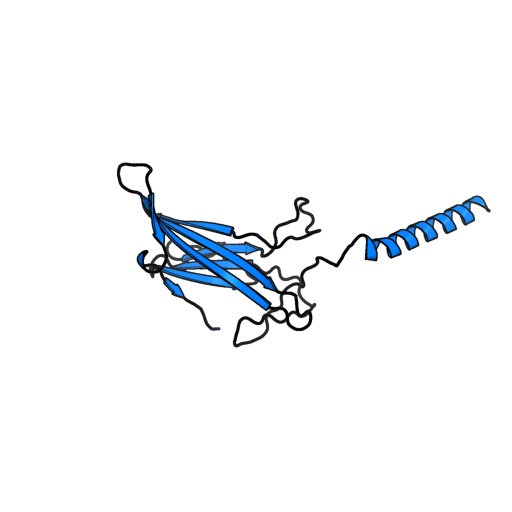104 ? 17.467 -3.594 -6.487 1.00 59.66 104 ARG A C 1
ATOM 813 O O . ARG A 1 104 ? 17.514 -4.341 -7.463 1.00 59.66 104 ARG A O 1
ATOM 820 N N . GLN A 1 105 ? 16.877 -3.925 -5.346 1.00 62.66 105 GLN A N 1
ATOM 821 C CA . GLN A 1 105 ? 16.145 -5.175 -5.163 1.00 62.66 105 GLN A CA 1
ATOM 822 C C . GLN A 1 105 ? 14.643 -4.897 -5.182 1.00 62.66 105 GLN A C 1
ATOM 824 O O . GLN A 1 105 ? 14.199 -3.806 -4.809 1.00 62.66 105 GLN A O 1
ATOM 829 N N . GLU A 1 106 ? 13.867 -5.876 -5.658 1.00 63.59 106 GLU A N 1
ATOM 830 C CA . GLU A 1 106 ? 12.405 -5.836 -5.567 1.00 63.59 106 GLU A CA 1
ATOM 831 C C . GLU A 1 106 ? 12.022 -5.580 -4.107 1.00 63.59 106 GLU A C 1
ATOM 833 O O . GLU A 1 106 ? 12.458 -6.309 -3.211 1.00 63.59 106 GLU A O 1
ATOM 838 N N . ALA A 1 107 ? 11.246 -4.520 -3.861 1.00 65.38 107 ALA A N 1
ATOM 839 C CA . ALA A 1 107 ? 10.803 -4.222 -2.511 1.00 65.38 107 ALA A CA 1
ATOM 840 C C . ALA A 1 107 ? 9.940 -5.383 -2.002 1.00 65.38 107 ALA A C 1
ATOM 842 O O . ALA A 1 107 ? 8.956 -5.778 -2.637 1.00 65.38 107 ALA A O 1
ATOM 843 N N . GLY A 1 108 ? 10.310 -5.929 -0.842 1.00 72.62 108 GLY A N 1
ATOM 844 C CA . GLY A 1 108 ? 9.516 -6.948 -0.169 1.00 72.62 108 GLY A CA 1
ATOM 845 C C . GLY A 1 108 ? 8.101 -6.452 0.169 1.00 72.62 108 GLY A C 1
ATOM 846 O O . GLY A 1 108 ? 7.772 -5.274 -0.006 1.00 72.62 108 GLY A O 1
ATOM 847 N N . PRO A 1 109 ? 7.225 -7.334 0.683 1.00 79.19 109 PRO A N 1
ATOM 848 C CA . PRO A 1 109 ? 5.917 -6.907 1.159 1.00 79.19 109 PRO A CA 1
ATOM 849 C C . PRO A 1 109 ? 6.090 -5.832 2.236 1.00 79.19 109 PRO A C 1
ATOM 851 O O . PRO A 1 109 ? 6.702 -6.072 3.278 1.00 79.19 109 PRO A O 1
ATOM 854 N N . TRP A 1 110 ? 5.522 -4.651 2.004 1.00 84.75 110 TRP A N 1
ATOM 855 C CA . TRP A 1 110 ? 5.577 -3.559 2.964 1.00 84.75 110 TRP A CA 1
ATOM 856 C C . TRP A 1 110 ? 4.252 -3.406 3.690 1.00 84.75 110 TRP A C 1
ATOM 858 O O . TRP A 1 110 ? 3.173 -3.603 3.132 1.00 84.75 110 TRP A O 1
ATOM 868 N N . GLN A 1 111 ? 4.347 -3.040 4.967 1.00 85.50 111 GLN A N 1
ATOM 869 C CA . GLN A 1 111 ? 3.196 -2.868 5.840 1.00 85.50 111 GLN A CA 1
ATOM 870 C C . GLN A 1 111 ? 3.058 -1.412 6.258 1.00 85.50 111 GLN A C 1
ATOM 872 O O . GLN A 1 111 ? 3.996 -0.805 6.772 1.00 85.50 111 GLN A O 1
ATOM 877 N N . THR A 1 112 ? 1.851 -0.883 6.116 1.00 86.81 112 THR A N 1
ATOM 878 C CA . THR A 1 112 ? 1.464 0.421 6.645 1.00 86.81 112 THR A CA 1
ATOM 879 C C . THR A 1 112 ? 0.374 0.274 7.683 1.00 86.81 112 THR A C 1
ATOM 881 O O . THR A 1 112 ? -0.521 -0.564 7.579 1.00 86.81 112 THR A O 1
ATOM 884 N N . ARG A 1 113 ? 0.464 1.104 8.723 1.00 87.50 113 ARG A N 1
ATOM 885 C CA . ARG A 1 113 ? -0.473 1.115 9.844 1.00 87.50 113 ARG A CA 1
ATOM 886 C C . ARG A 1 113 ? -1.066 2.505 9.991 1.00 87.50 113 ARG A C 1
ATOM 888 O O . ARG A 1 113 ? -0.353 3.456 10.293 1.00 87.50 113 ARG A O 1
ATOM 895 N N . ILE A 1 114 ? -2.377 2.608 9.819 1.00 88.00 114 ILE A N 1
ATOM 896 C CA . ILE A 1 114 ? -3.127 3.859 9.923 1.00 88.00 114 ILE A CA 1
ATOM 897 C C . ILE A 1 114 ? -4.002 3.794 11.167 1.00 88.00 114 ILE A C 1
ATOM 899 O O . ILE A 1 114 ? -4.849 2.912 11.324 1.00 88.00 114 ILE A O 1
ATOM 903 N N . LYS A 1 115 ? -3.801 4.739 12.084 1.00 88.25 115 LYS A N 1
ATOM 904 C CA . LYS A 1 115 ? -4.625 4.847 13.288 1.00 88.25 115 LYS A CA 1
ATOM 905 C C . LYS A 1 115 ? -5.993 5.420 12.913 1.00 88.25 115 LYS A C 1
ATOM 907 O O . LYS A 1 115 ? -6.080 6.569 12.495 1.00 88.25 115 LYS A O 1
ATOM 912 N N . LEU A 1 116 ? -7.047 4.625 13.088 1.00 86.00 116 LEU A N 1
ATOM 913 C CA . LEU A 1 116 ? -8.429 5.029 12.804 1.00 86.00 116 LEU A CA 1
ATOM 914 C C . LEU A 1 116 ? -9.071 5.712 14.015 1.00 86.00 116 LEU A C 1
ATOM 916 O O . LEU A 1 116 ? -9.794 6.692 13.893 1.00 86.00 116 LEU A O 1
ATOM 920 N N . SER A 1 117 ? -8.818 5.161 15.202 1.00 82.38 117 SER A N 1
ATOM 921 C CA . SER A 1 117 ? -9.295 5.682 16.482 1.00 82.38 117 SER A CA 1
ATOM 922 C C . SER A 1 117 ? -8.325 5.289 17.597 1.00 82.38 117 SER A C 1
ATOM 924 O O . SER A 1 117 ? -7.329 4.603 17.364 1.00 82.38 117 SER A O 1
ATOM 926 N N . GLY A 1 118 ? -8.606 5.678 18.844 1.00 77.25 118 GLY A N 1
ATOM 927 C CA . GLY A 1 118 ? -7.803 5.249 19.996 1.00 77.25 118 GLY A CA 1
ATOM 928 C C . GLY A 1 118 ? -7.735 3.724 20.189 1.00 77.25 118 GLY A C 1
ATOM 929 O O . GLY A 1 118 ? -6.813 3.241 20.844 1.00 77.25 118 GLY A O 1
ATOM 930 N N . ARG A 1 119 ? -8.681 2.968 19.613 1.00 84.88 119 ARG A N 1
ATOM 931 C CA . ARG A 1 119 ? -8.786 1.507 19.770 1.00 84.88 119 ARG A CA 1
ATOM 932 C C . ARG A 1 119 ? -8.608 0.724 18.472 1.00 84.88 119 ARG A C 1
ATOM 934 O O . ARG A 1 119 ? -8.360 -0.471 18.555 1.00 84.88 119 ARG A O 1
ATOM 941 N N . ASN A 1 120 ? -8.703 1.365 17.307 1.00 88.69 120 ASN A N 1
ATOM 942 C CA . ASN A 1 120 ? -8.670 0.680 16.017 1.00 88.69 120 ASN A CA 1
ATOM 943 C C . ASN A 1 120 ? -7.483 1.142 15.171 1.00 88.69 120 ASN A C 1
ATOM 945 O O . ASN A 1 120 ? -7.272 2.343 14.981 1.00 88.69 120 ASN A O 1
ATOM 949 N N . ILE A 1 121 ? -6.747 0.178 14.628 1.00 90.94 121 ILE A N 1
ATOM 950 C CA . ILE A 1 121 ? -5.641 0.396 13.696 1.00 90.94 121 ILE A CA 1
ATOM 951 C C . ILE A 1 121 ? -5.952 -0.385 12.425 1.00 90.94 121 ILE A C 1
ATOM 953 O O . ILE A 1 121 ? -6.239 -1.576 12.493 1.00 90.94 121 ILE A O 1
ATOM 957 N N . LEU A 1 122 ? -5.891 0.278 11.278 1.00 91.38 122 LEU A N 1
ATOM 958 C CA . LEU A 1 122 ? -5.930 -0.368 9.975 1.00 91.38 122 LEU A CA 1
ATOM 959 C C . LEU A 1 122 ? -4.502 -0.748 9.584 1.00 91.38 122 LEU A C 1
ATOM 961 O O . LEU A 1 122 ? -3.635 0.120 9.519 1.00 91.38 122 LEU A O 1
ATOM 965 N N . ALA A 1 123 ? -4.259 -2.032 9.359 1.00 91.50 123 ALA A N 1
ATOM 966 C CA . ALA A 1 123 ? -3.015 -2.550 8.816 1.00 91.50 123 ALA A CA 1
ATOM 967 C C . ALA A 1 123 ? -3.247 -2.933 7.354 1.00 91.50 123 ALA A C 1
ATOM 969 O O . ALA A 1 123 ? -4.176 -3.681 7.055 1.00 91.50 123 ALA A O 1
ATOM 970 N N . ILE A 1 124 ? -2.415 -2.408 6.464 1.00 90.06 124 ILE A N 1
ATOM 971 C CA . ILE A 1 124 ? -2.454 -2.681 5.029 1.00 90.06 124 ILE A CA 1
ATOM 972 C C . ILE A 1 124 ? -1.084 -3.215 4.638 1.00 90.06 124 ILE A C 1
ATOM 974 O O . ILE A 1 124 ? -0.067 -2.616 4.988 1.00 90.06 124 ILE A O 1
ATOM 978 N N . SER A 1 125 ? -1.069 -4.349 3.952 1.00 89.00 125 SER A N 1
ATOM 979 C CA . SER A 1 125 ? 0.122 -4.938 3.361 1.00 89.00 125 SER A CA 1
ATOM 980 C C . SER A 1 125 ? 0.012 -4.819 1.854 1.00 89.00 125 SER A C 1
ATOM 982 O O . SER A 1 125 ? -1.026 -5.155 1.292 1.00 89.00 125 SER A O 1
ATOM 984 N N . THR A 1 126 ? 1.075 -4.387 1.197 1.00 84.81 126 THR A N 1
ATOM 985 C CA . THR A 1 126 ? 1.136 -4.334 -0.265 1.00 84.81 126 THR A CA 1
ATOM 986 C C . THR A 1 126 ? 2.457 -4.899 -0.742 1.00 84.81 126 THR A C 1
ATOM 988 O O . THR A 1 126 ? 3.494 -4.709 -0.108 1.00 84.81 126 THR A O 1
ATOM 991 N N . GLN A 1 127 ? 2.412 -5.603 -1.861 1.00 82.56 127 GLN A N 1
ATOM 992 C CA . GLN A 1 127 ? 3.574 -6.209 -2.482 1.00 82.56 127 GLN A CA 1
ATOM 993 C C . GLN A 1 127 ? 3.452 -6.057 -3.986 1.00 82.56 127 GLN A C 1
ATOM 995 O O . GLN A 1 127 ? 2.389 -6.285 -4.558 1.00 82.56 127 GLN A O 1
ATOM 1000 N N . VAL A 1 128 ? 4.551 -5.702 -4.628 1.00 78.12 128 VAL A N 1
ATOM 1001 C CA . VAL A 1 128 ? 4.638 -5.726 -6.082 1.00 78.12 128 VAL A CA 1
ATOM 1002 C C . VAL A 1 128 ? 5.332 -7.021 -6.444 1.00 78.12 128 VAL A C 1
ATOM 1004 O O . VAL A 1 128 ? 6.321 -7.372 -5.814 1.00 78.12 128 VAL A O 1
ATOM 1007 N N . ARG A 1 129 ? 4.766 -7.753 -7.399 1.00 77.19 129 ARG A N 1
ATOM 1008 C CA . ARG A 1 129 ? 5.405 -8.911 -8.012 1.00 77.19 129 ARG A CA 1
ATOM 1009 C C . ARG A 1 129 ? 5.726 -8.582 -9.447 1.00 77.19 129 ARG A C 1
ATOM 1011 O O . ARG A 1 129 ? 4.824 -8.284 -10.232 1.00 77.19 129 ARG A O 1
ATOM 1018 N N . MET A 1 130 ? 6.999 -8.657 -9.778 1.00 74.25 130 MET A N 1
ATOM 1019 C CA . MET A 1 130 ? 7.480 -8.335 -11.110 1.00 74.25 130 MET A CA 1
ATOM 1020 C C . MET A 1 130 ? 7.732 -9.612 -11.901 1.00 74.25 130 MET A C 1
ATOM 1022 O O . MET A 1 130 ? 8.405 -10.530 -11.436 1.00 74.25 130 MET A O 1
ATOM 1026 N N . ASN A 1 131 ? 7.174 -9.682 -13.107 1.00 72.50 131 ASN A N 1
ATOM 1027 C CA . ASN A 1 131 ? 7.421 -10.768 -14.034 1.00 72.50 131 ASN A CA 1
ATOM 1028 C C . ASN A 1 131 ? 8.080 -10.236 -15.310 1.00 72.50 131 ASN A C 1
ATOM 1030 O O . ASN A 1 131 ? 7.456 -9.547 -16.117 1.00 72.50 131 ASN A O 1
ATOM 1034 N N . TYR A 1 132 ? 9.348 -10.608 -15.477 1.00 70.06 132 TYR A N 1
ATOM 1035 C CA . TYR A 1 132 ? 10.204 -10.220 -16.597 1.00 70.06 132 TYR A CA 1
ATOM 1036 C C . TYR A 1 132 ? 10.539 -11.396 -17.523 1.00 70.06 132 TYR A C 1
ATOM 1038 O O . TYR A 1 132 ? 11.533 -11.339 -18.247 1.00 70.06 132 TYR A O 1
ATOM 1046 N N . THR A 1 133 ? 9.762 -12.487 -17.481 1.00 74.38 133 THR A N 1
ATOM 1047 C CA . THR A 1 133 ? 10.002 -13.653 -18.349 1.00 74.38 133 THR A CA 1
ATOM 1048 C C . THR A 1 133 ? 9.936 -13.290 -19.829 1.00 74.38 133 THR A C 1
ATOM 1050 O O . THR A 1 133 ? 10.751 -13.779 -20.606 1.00 74.38 133 THR A O 1
ATOM 1053 N N . ASP A 1 134 ? 9.007 -12.409 -20.207 1.00 71.75 134 ASP A N 1
ATOM 1054 C CA . ASP A 1 134 ? 8.965 -11.791 -21.529 1.00 71.75 134 ASP A CA 1
ATOM 1055 C C . ASP A 1 134 ? 9.480 -10.351 -21.423 1.00 71.75 134 ASP A C 1
ATOM 1057 O O . ASP A 1 134 ? 8.861 -9.490 -20.800 1.00 71.75 134 ASP A O 1
ATOM 1061 N N . ARG A 1 135 ? 10.645 -10.089 -22.024 1.00 64.56 135 ARG A N 1
ATOM 1062 C CA . ARG A 1 135 ? 11.263 -8.755 -22.018 1.00 64.56 135 ARG A CA 1
ATOM 1063 C C . ARG A 1 135 ? 10.519 -7.750 -22.893 1.00 64.56 135 ARG A C 1
ATOM 1065 O O . ARG A 1 135 ? 10.694 -6.554 -22.691 1.00 64.56 135 ARG A O 1
ATOM 1072 N N . GLN A 1 136 ? 9.758 -8.216 -23.881 1.00 68.06 136 GLN A N 1
ATOM 1073 C CA . GLN A 1 136 ? 8.985 -7.346 -24.769 1.00 68.06 136 GLN A CA 1
ATOM 1074 C C . GLN A 1 136 ? 7.633 -6.988 -24.155 1.00 68.06 136 GLN A C 1
ATOM 1076 O O . GLN A 1 136 ? 7.086 -5.932 -24.464 1.00 68.06 136 GLN A O 1
ATOM 1081 N N . ASN A 1 137 ? 7.126 -7.839 -23.262 1.00 60.81 137 ASN A N 1
ATOM 1082 C CA . ASN A 1 137 ? 5.857 -7.639 -22.583 1.00 60.81 137 ASN A CA 1
ATOM 1083 C C . ASN A 1 137 ? 5.969 -7.909 -21.075 1.00 60.81 137 ASN A C 1
ATOM 1085 O O . ASN A 1 137 ? 5.541 -8.956 -20.577 1.00 60.81 137 ASN A O 1
ATOM 1089 N N . PRO A 1 138 ? 6.571 -6.977 -20.328 1.00 63.25 138 PRO A N 1
ATOM 1090 C CA . PRO A 1 138 ? 6.677 -7.130 -18.894 1.00 63.25 138 PRO A CA 1
ATOM 1091 C C . PRO A 1 138 ? 5.327 -7.021 -18.184 1.00 63.25 138 PRO A C 1
ATOM 1093 O O . PRO A 1 138 ? 4.475 -6.195 -18.519 1.00 63.25 138 PRO A O 1
ATOM 1096 N N . HIS A 1 139 ? 5.149 -7.823 -17.136 1.00 64.88 139 HIS A N 1
ATOM 1097 C CA . HIS A 1 139 ? 3.920 -7.830 -16.348 1.00 64.88 139 HIS A CA 1
ATOM 1098 C C . HIS A 1 139 ? 4.204 -7.630 -14.870 1.00 64.88 139 HIS A C 1
ATOM 1100 O O . HIS A 1 139 ? 4.962 -8.381 -14.259 1.00 64.88 139 HIS A O 1
ATOM 1106 N N . HIS A 1 140 ? 3.546 -6.637 -14.277 1.00 72.56 140 HIS A N 1
ATOM 1107 C CA . HIS A 1 140 ? 3.626 -6.360 -12.849 1.00 72.56 140 HIS A CA 1
ATOM 1108 C C . HIS A 1 140 ? 2.273 -6.612 -12.203 1.00 72.56 140 HIS A C 1
ATOM 1110 O O . HIS A 1 140 ? 1.234 -6.229 -12.733 1.00 72.56 140 HIS A O 1
ATOM 1116 N N . GLN A 1 141 ? 2.288 -7.237 -11.033 1.00 75.94 141 GLN A N 1
ATOM 1117 C CA . GLN A 1 141 ? 1.090 -7.474 -10.242 1.00 75.94 141 GLN A CA 1
ATOM 1118 C C . GLN A 1 141 ? 1.216 -6.736 -8.917 1.00 75.94 141 GLN A C 1
ATOM 1120 O O . GLN A 1 141 ? 2.167 -6.955 -8.168 1.00 75.94 141 GLN A O 1
ATOM 1125 N N . LEU A 1 142 ? 0.245 -5.874 -8.618 1.00 78.94 142 LEU A N 1
ATOM 1126 C CA . LEU A 1 142 ? 0.114 -5.259 -7.304 1.00 78.94 142 LEU A CA 1
ATOM 1127 C C . LEU A 1 142 ? -0.787 -6.139 -6.436 1.00 78.94 142 LEU A C 1
ATOM 1129 O O . LEU A 1 142 ? -1.994 -6.226 -6.651 1.00 78.94 142 LEU A O 1
ATOM 1133 N N . LEU A 1 143 ? -0.184 -6.793 -5.453 1.00 82.12 143 LEU A N 1
ATOM 1134 C CA . LEU A 1 143 ? -0.876 -7.561 -4.432 1.00 82.12 143 LEU A CA 1
ATOM 1135 C C . LEU A 1 143 ? -1.127 -6.685 -3.210 1.00 82.12 143 LEU A C 1
ATOM 1137 O O . LEU A 1 143 ? -0.280 -5.878 -2.819 1.00 82.12 143 LEU A O 1
ATOM 1141 N N . TYR A 1 144 ? -2.272 -6.885 -2.568 1.00 85.38 144 TYR A N 1
ATOM 1142 C CA . TYR A 1 144 ? -2.598 -6.216 -1.320 1.00 85.38 144 TYR A CA 1
ATOM 1143 C C . TYR A 1 144 ? -3.389 -7.136 -0.384 1.00 85.38 144 TYR A C 1
ATOM 1145 O O . TYR A 1 144 ? -4.110 -8.028 -0.824 1.00 85.38 144 TYR A O 1
ATOM 1153 N N . ASP A 1 145 ? -3.264 -6.888 0.915 1.00 88.38 145 ASP A N 1
ATOM 1154 C CA . ASP A 1 145 ? -4.084 -7.480 1.974 1.00 88.38 145 ASP A CA 1
ATOM 1155 C C . ASP A 1 145 ? -4.325 -6.427 3.065 1.00 88.38 145 ASP A C 1
ATOM 1157 O O . ASP A 1 145 ? -3.546 -5.480 3.223 1.00 88.38 145 ASP A O 1
ATOM 1161 N N . TYR A 1 146 ? -5.410 -6.558 3.822 1.00 90.81 146 TYR A N 1
ATOM 1162 C CA . TYR A 1 146 ? -5.750 -5.610 4.876 1.00 90.81 146 TYR A CA 1
ATOM 1163 C C . TYR A 1 146 ? -6.477 -6.255 6.056 1.00 90.81 146 TYR A C 1
ATOM 1165 O O . TYR A 1 146 ? -7.255 -7.206 5.937 1.00 90.81 146 TYR A O 1
ATOM 1173 N N . ALA A 1 147 ? -6.245 -5.683 7.235 1.00 92.81 147 ALA A N 1
ATOM 1174 C CA . ALA A 1 147 ? -6.892 -6.093 8.468 1.00 92.81 147 ALA A CA 1
ATOM 1175 C C . ALA A 1 147 ? -7.077 -4.917 9.429 1.00 92.81 147 ALA A C 1
ATOM 1177 O O . ALA A 1 147 ? -6.261 -3.997 9.491 1.00 92.81 147 ALA A O 1
ATOM 1178 N N . VAL A 1 148 ? -8.127 -4.974 10.244 1.00 92.94 148 VAL A N 1
ATOM 1179 C CA . VAL A 1 148 ? -8.348 -4.028 11.339 1.00 92.94 148 VAL A CA 1
ATOM 1180 C C . VAL A 1 148 ? -7.988 -4.691 12.658 1.00 92.94 148 VAL A C 1
ATOM 1182 O O . VAL A 1 148 ? -8.601 -5.673 13.074 1.00 92.94 148 VAL A O 1
ATOM 1185 N N . LEU A 1 149 ? -7.020 -4.102 13.348 1.00 90.94 149 LEU A N 1
ATOM 1186 C CA . LEU A 1 149 ? -6.644 -4.456 14.706 1.00 90.94 149 LEU A CA 1
ATOM 1187 C C . LEU A 1 149 ? -7.510 -3.655 15.678 1.00 90.94 149 LEU A C 1
ATOM 1189 O O . LEU A 1 149 ? -7.394 -2.429 15.760 1.00 90.94 149 LEU A O 1
ATOM 1193 N N . ARG A 1 150 ? -8.377 -4.343 16.421 1.00 90.50 150 ARG A N 1
ATOM 1194 C CA . ARG A 1 150 ? -9.272 -3.751 17.425 1.00 90.50 150 ARG A CA 1
ATOM 1195 C C . ARG A 1 150 ? -8.755 -4.064 18.824 1.00 90.50 150 ARG A C 1
ATOM 1197 O O . ARG A 1 150 ? -8.611 -5.229 19.186 1.00 90.50 150 ARG A O 1
ATOM 1204 N N . ARG A 1 151 ? -8.469 -3.036 19.618 1.00 85.50 151 ARG A N 1
ATOM 1205 C CA . ARG A 1 151 ? -7.999 -3.179 21.001 1.00 85.50 151 ARG A CA 1
ATOM 1206 C C . ARG A 1 151 ? -9.163 -3.525 21.925 1.00 85.50 151 ARG A C 1
ATOM 1208 O O . ARG A 1 151 ? -10.150 -2.789 21.971 1.00 85.50 151 ARG A O 1
ATOM 1215 N N . TYR A 1 152 ? -9.008 -4.587 22.707 1.00 80.81 152 TYR A N 1
ATOM 1216 C CA . TYR A 1 152 ? -9.951 -4.934 23.768 1.00 80.81 152 TYR A CA 1
ATOM 1217 C C . TYR A 1 152 ? -9.633 -4.133 25.041 1.00 80.81 152 TYR A C 1
ATOM 1219 O O . TYR A 1 152 ? -8.479 -4.081 25.465 1.00 80.81 152 TYR A O 1
ATOM 1227 N N . THR A 1 153 ? -10.622 -3.485 25.663 1.00 75.31 153 THR A N 1
ATOM 1228 C CA . THR A 1 153 ? -10.416 -2.779 26.945 1.00 75.31 153 THR A CA 1
ATOM 1229 C C . THR A 1 153 ? -10.795 -3.649 28.147 1.00 75.31 153 THR A C 1
ATOM 1231 O O . THR A 1 153 ? -11.863 -4.257 28.084 1.00 75.31 153 THR A O 1
ATOM 1234 N N . PRO A 1 154 ? -9.998 -3.663 29.244 1.00 60.22 154 PRO A N 1
ATOM 1235 C CA . PRO A 1 154 ? -8.719 -2.978 29.472 1.00 60.22 154 PRO A CA 1
ATOM 1236 C C . PRO A 1 154 ? -7.533 -3.959 29.345 1.00 60.22 154 PRO A C 1
ATOM 1238 O O . PRO A 1 154 ? -7.078 -4.529 30.331 1.00 60.22 154 PRO A O 1
ATOM 1241 N N . GLY A 1 155 ? -7.013 -4.174 28.132 1.00 63.66 155 GLY A N 1
ATOM 1242 C CA . GLY A 1 155 ? -5.804 -4.977 27.920 1.00 63.66 155 GLY A CA 1
ATOM 1243 C C . GLY A 1 155 ? -4.979 -4.522 26.713 1.00 63.66 155 GLY A C 1
ATOM 1244 O O . GLY A 1 155 ? -5.424 -3.721 25.892 1.00 63.66 155 GLY A O 1
ATOM 1245 N N . THR A 1 156 ? -3.761 -5.055 26.583 1.00 67.75 156 THR A N 1
ATOM 1246 C CA . THR A 1 156 ? -2.882 -4.878 25.406 1.00 67.75 156 THR A CA 1
ATOM 1247 C C . THR A 1 156 ? -3.215 -5.842 24.262 1.00 67.75 156 THR A C 1
ATOM 1249 O O . THR A 1 156 ? -2.523 -5.862 23.245 1.00 67.75 156 THR A O 1
ATOM 1252 N N . LYS A 1 157 ? -4.277 -6.645 24.406 1.00 80.12 157 LYS A N 1
ATOM 1253 C CA . LYS A 1 157 ? -4.699 -7.632 23.410 1.00 80.12 157 LYS A CA 1
ATOM 1254 C C . LYS A 1 157 ? -5.469 -6.958 22.273 1.00 80.12 157 LYS A C 1
ATOM 1256 O O . LYS A 1 157 ? -6.397 -6.177 22.504 1.00 80.12 157 LYS A O 1
ATOM 1261 N N . TYR A 1 158 ? -5.087 -7.294 21.045 1.00 84.06 158 TYR A N 1
ATOM 1262 C CA . TYR A 1 158 ? -5.768 -6.875 19.824 1.00 84.06 158 TYR A CA 1
ATOM 1263 C C . TYR A 1 158 ? -6.452 -8.075 19.180 1.00 84.06 158 TYR A C 1
ATOM 1265 O O . TYR A 1 158 ? -5.871 -9.155 19.105 1.00 84.06 158 TYR A O 1
ATOM 1273 N N . VAL A 1 159 ? -7.664 -7.863 18.681 1.00 89.94 159 VAL A N 1
ATOM 1274 C CA . VAL A 1 159 ? -8.334 -8.788 17.767 1.00 89.94 159 VAL A CA 1
ATOM 1275 C C . VAL A 1 159 ? -8.031 -8.335 16.346 1.00 89.94 159 VAL A C 1
ATOM 1277 O O . VAL A 1 159 ? -8.214 -7.162 16.021 1.00 89.94 159 VAL A O 1
ATOM 1280 N N . CYS A 1 160 ? -7.556 -9.256 15.514 1.00 90.12 160 CYS A N 1
ATOM 1281 C CA . CYS A 1 160 ? -7.321 -9.019 14.096 1.00 90.12 160 CYS A CA 1
ATOM 1282 C C . CYS A 1 160 ? -8.555 -9.455 13.306 1.00 90.12 160 CYS A C 1
ATOM 1284 O O . CYS A 1 160 ? -8.901 -10.633 13.314 1.00 90.12 160 CYS A O 1
ATOM 1286 N N . VAL A 1 161 ? -9.218 -8.506 12.649 1.00 91.62 161 VAL A N 1
ATOM 1287 C CA . VAL A 1 161 ? -10.361 -8.776 11.770 1.00 91.62 161 VAL A CA 1
ATOM 1288 C C . VAL A 1 161 ? -9.924 -8.499 10.338 1.00 91.62 161 VAL A C 1
ATOM 1290 O O . VAL A 1 161 ? -9.604 -7.356 10.010 1.00 91.62 161 VAL A O 1
ATOM 1293 N N . LYS A 1 162 ? -9.858 -9.539 9.507 1.00 89.81 162 LYS A N 1
ATOM 1294 C CA . LYS A 1 162 ? -9.365 -9.455 8.125 1.00 89.81 162 LYS A CA 1
ATOM 1295 C C . LYS A 1 162 ? -10.491 -9.162 7.135 1.00 89.81 162 LYS A C 1
ATOM 1297 O O . LYS A 1 162 ? -11.645 -9.481 7.405 1.00 89.81 162 LYS A O 1
ATOM 1302 N N . GLY A 1 163 ? -10.134 -8.592 5.984 1.00 82.25 163 GLY A N 1
ATOM 1303 C CA . GLY A 1 163 ? -11.003 -8.543 4.806 1.00 82.25 163 GLY A CA 1
ATOM 1304 C C . GLY A 1 163 ? -12.379 -7.913 5.051 1.00 82.25 163 GLY A C 1
ATOM 1305 O O . GLY A 1 163 ? -12.508 -6.932 5.789 1.00 82.25 163 GLY A O 1
ATOM 1306 N N . ALA A 1 164 ? -13.412 -8.488 4.432 1.00 80.19 164 ALA A N 1
ATOM 1307 C CA . ALA A 1 164 ? -14.782 -7.971 4.459 1.00 80.19 164 ALA A CA 1
ATOM 1308 C C . ALA A 1 164 ? -15.373 -7.869 5.879 1.00 80.19 164 ALA A C 1
ATOM 1310 O O . ALA A 1 164 ? -16.050 -6.888 6.193 1.00 80.19 164 ALA A O 1
ATOM 1311 N N . ASP A 1 165 ? -15.036 -8.803 6.775 1.00 85.38 165 ASP A N 1
ATOM 1312 C CA . ASP A 1 165 ? -15.519 -8.822 8.167 1.00 85.38 165 ASP A CA 1
ATOM 1313 C C . ASP A 1 165 ? -15.081 -7.584 8.963 1.00 85.38 165 ASP A C 1
ATOM 1315 O O . ASP A 1 165 ? -15.682 -7.195 9.971 1.00 85.38 165 ASP A O 1
ATOM 1319 N N . SER A 1 166 ? -14.016 -6.921 8.509 1.00 86.69 166 SER A N 1
ATOM 1320 C CA . SER A 1 166 ? -13.522 -5.700 9.136 1.00 86.69 166 SER A CA 1
ATOM 1321 C C . SER A 1 166 ? -14.452 -4.497 8.922 1.00 86.69 166 SER A C 1
ATOM 1323 O O . SER A 1 166 ? -14.346 -3.515 9.672 1.00 86.69 166 SER A O 1
ATOM 1325 N N . GLY A 1 167 ? -15.375 -4.580 7.953 1.00 87.19 167 GLY A N 1
ATOM 1326 C CA . GLY A 1 167 ? -16.248 -3.490 7.513 1.00 87.19 167 GLY A CA 1
ATOM 1327 C C . GLY A 1 167 ? -15.544 -2.455 6.629 1.00 87.19 167 GLY A C 1
ATOM 1328 O O . GLY A 1 167 ? -16.067 -1.353 6.465 1.00 87.19 167 GLY A O 1
ATOM 1329 N N . TRP A 1 168 ? -14.353 -2.792 6.129 1.00 90.12 168 TRP A N 1
ATOM 1330 C CA . TRP A 1 168 ? -13.594 -2.041 5.132 1.00 90.12 168 TRP A CA 1
ATOM 1331 C C . TRP A 1 168 ? -13.635 -2.773 3.800 1.00 90.12 168 TRP A C 1
ATOM 1333 O O . TRP A 1 168 ? -13.636 -4.006 3.770 1.00 90.12 168 TRP A O 1
ATOM 1343 N N . PHE A 1 169 ? -13.626 -2.015 2.711 1.00 88.44 169 PHE A N 1
ATOM 1344 C CA . PHE A 1 169 ? -13.640 -2.561 1.362 1.00 88.44 169 PHE A CA 1
ATOM 1345 C C . PHE A 1 169 ? -12.636 -1.845 0.470 1.00 88.44 169 PHE A C 1
ATOM 1347 O O . PHE A 1 169 ? -12.277 -0.686 0.699 1.00 88.44 169 PHE A O 1
ATOM 1354 N N . VAL A 1 170 ? -12.177 -2.571 -0.544 1.00 84.69 170 VAL A N 1
ATOM 1355 C CA . VAL A 1 170 ? -11.220 -2.063 -1.519 1.00 84.69 170 VAL A CA 1
ATOM 1356 C C . VAL A 1 170 ? -11.965 -1.637 -2.767 1.00 84.69 170 VAL A C 1
ATOM 1358 O O . VAL A 1 170 ? -12.794 -2.383 -3.286 1.00 84.69 170 VAL A O 1
ATOM 1361 N N . LEU A 1 171 ? -11.681 -0.421 -3.221 1.00 81.00 171 LEU A N 1
ATOM 1362 C CA . LEU A 1 171 ? -12.126 0.051 -4.518 1.00 81.00 171 LEU A CA 1
ATOM 1363 C C . LEU A 1 171 ? -10.990 -0.146 -5.510 1.00 81.00 171 LEU A C 1
ATOM 1365 O O . LEU A 1 171 ? -9.886 0.367 -5.327 1.00 81.00 171 LEU A O 1
ATOM 1369 N N . PHE A 1 172 ? -11.289 -0.883 -6.569 1.00 65.00 172 PHE A N 1
ATOM 1370 C CA . PHE A 1 172 ? -10.481 -0.858 -7.771 1.00 65.00 172 PHE A CA 1
ATOM 1371 C C . PHE A 1 172 ? -10.951 0.347 -8.584 1.00 65.00 172 PHE A C 1
ATOM 1373 O O . PHE A 1 172 ? -12.071 0.352 -9.096 1.00 65.00 172 PHE A O 1
ATOM 1380 N N . GLU A 1 173 ? -10.138 1.400 -8.646 1.00 47.50 173 GLU A N 1
ATOM 1381 C CA . GLU A 1 173 ? -10.338 2.428 -9.665 1.00 47.50 173 GLU A CA 1
ATOM 1382 C C . GLU A 1 173 ? -9.917 1.816 -11.003 1.00 47.50 173 GLU A C 1
ATOM 1384 O O . GLU A 1 173 ? -8.732 1.615 -11.259 1.00 47.50 173 GLU A O 1
ATOM 1389 N N . TYR A 1 174 ? -10.909 1.460 -11.819 1.00 35.00 174 TYR A N 1
ATOM 1390 C CA . TYR A 1 174 ? -10.722 1.256 -13.249 1.00 35.00 174 TYR A CA 1
ATOM 1391 C C . TYR A 1 174 ? -10.606 2.652 -13.871 1.00 35.00 174 TYR A C 1
ATOM 1393 O O . TYR A 1 174 ? -11.595 3.388 -13.907 1.00 35.00 174 TYR A O 1
ATOM 1401 N N . GLN A 1 175 ? -9.401 3.039 -14.280 1.00 31.09 175 GLN A N 1
ATOM 1402 C CA . GLN A 1 175 ? -9.1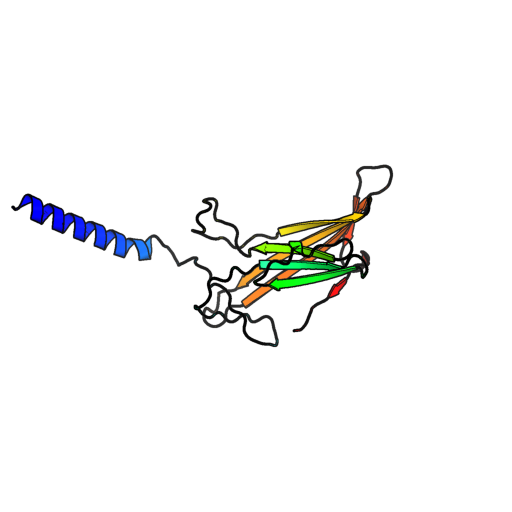59 4.204 -15.131 1.00 31.09 175 GLN A CA 1
ATOM 1403 C C . GLN A 1 175 ? -8.327 3.784 -16.333 1.00 31.09 175 GLN A C 1
ATOM 1405 O O . GLN A 1 175 ? -7.394 2.974 -16.143 1.00 31.09 175 GLN A O 1
#

Organism: Anisakis simplex (NCBI:txid6269)

Secondary structure (DSSP, 8-state):
-HHHHHHHHHHHHHHHHHHHHHHHHS-S---PPPP-----SSSB----S------EEEEEEETTTTEEEEEEESS--GGG--SSEEEEEEESEE--SSSSS-S-EE---EEEEEE-SSSEEEEEEEEEEEE-SSSSS-EEEEEEEEEEEEEPTTSS-EEEEEGGGGT-EE-----

Foldseek 3Di:
DVVVVVVVVVVVVVVVVCVVVVVVVCPPVPPPQDFDDDDDDPQFTAGDRPDPQFKKWKWKAFLVQLEIEIDIDSDFPQVVDDLGIHMDIGTQWDQPPPVPNPPTDGDAWDWDWDDSDPFKIKIKTWHKDWDCPDVRTTGIDIDMWIWIWGHDPPDPDTDTGTDVRRVHDYDYPRD